Protein AF-A0A965J5Y7-F1 (afdb_monomer_lite)

Sequence (167 aa):
MKKSKFNKFNKLKPFFSSSILLQHQLGKIEGFDQYFNEEAKKRKIPSYGLETMEYQLKTVNTISIEEQAKMLMESLGTEMTEYYKMLDLYLADDLNGLSEAMNNSEMSTDSFTENFLNQRNKNWIPEIEKLITKEKTFIAVGAGHLPGEFGVIELLRNKGYSVESVK

pLDDT: mean 84.79, std 13.28, range [41.56, 98.19]

Radius of gyration: 17.55 Å; chains: 1; bounding box: 39×41×46 Å

Structure (mmCIF, N/CA/C/O backbone):
data_AF-A0A965J5Y7-F1
#
_entry.id   AF-A0A965J5Y7-F1
#
loop_
_atom_site.group_PDB
_atom_site.id
_atom_site.type_symbol
_atom_site.label_atom_id
_atom_site.label_alt_id
_atom_site.label_comp_id
_atom_site.label_asym_id
_atom_site.label_entity_id
_atom_site.label_seq_id
_atom_site.pdbx_PDB_ins_code
_atom_site.Cartn_x
_atom_site.Cartn_y
_atom_site.Cartn_z
_atom_site.occupancy
_atom_site.B_iso_or_equiv
_atom_site.auth_seq_id
_atom_site.auth_comp_id
_atom_site.auth_asym_id
_atom_site.auth_atom_id
_atom_site.pdbx_PDB_model_num
ATOM 1 N N . MET A 1 1 ? -0.079 20.639 -27.912 1.00 47.94 1 MET A N 1
ATOM 2 C CA . MET A 1 1 ? -0.393 20.822 -26.469 1.00 47.94 1 MET A CA 1
ATOM 3 C C . MET A 1 1 ? -0.145 22.273 -26.049 1.00 47.94 1 MET A C 1
ATOM 5 O O . MET A 1 1 ? 0.879 22.824 -26.426 1.00 47.94 1 MET A O 1
ATOM 9 N N . LYS A 1 2 ? -1.047 22.921 -25.289 1.00 41.56 2 LYS A N 1
ATOM 10 C CA . LYS A 1 2 ? -0.816 24.292 -24.771 1.00 41.56 2 LYS A CA 1
ATOM 11 C C . LYS A 1 2 ? 0.378 24.289 -23.792 1.00 41.56 2 LYS A C 1
ATOM 13 O O . LYS A 1 2 ? 0.353 23.503 -22.847 1.00 41.56 2 LYS A O 1
ATOM 18 N N . LYS A 1 3 ? 1.364 25.189 -23.969 1.00 45.47 3 LYS A N 1
ATOM 19 C CA . LYS A 1 3 ? 2.593 25.330 -23.136 1.00 45.47 3 LYS A CA 1
ATOM 20 C C . LYS A 1 3 ? 2.343 25.266 -21.616 1.00 45.47 3 LYS A C 1
ATOM 22 O O . LYS A 1 3 ? 3.140 24.708 -20.874 1.00 45.47 3 LYS A O 1
ATOM 27 N N . SER A 1 4 ? 1.196 25.773 -21.159 1.00 49.97 4 SER A N 1
ATOM 28 C CA . SER A 1 4 ? 0.769 25.754 -19.751 1.00 49.97 4 SER A CA 1
ATOM 29 C C . SER A 1 4 ? 0.574 24.346 -19.160 1.00 49.97 4 SER A C 1
ATOM 31 O O . SER A 1 4 ? 0.900 24.141 -17.993 1.00 49.97 4 SER A O 1
ATOM 33 N N . LYS A 1 5 ? 0.085 23.366 -19.938 1.00 48.06 5 LYS A N 1
ATOM 34 C CA . LYS A 1 5 ? -0.073 21.984 -19.447 1.00 48.06 5 LYS A CA 1
ATOM 35 C C . LYS A 1 5 ? 1.286 21.300 -19.283 1.00 48.06 5 LYS A C 1
ATOM 37 O O . LYS A 1 5 ? 1.495 20.640 -18.277 1.00 48.06 5 LYS A O 1
ATOM 42 N N . PHE A 1 6 ? 2.219 21.535 -20.207 1.00 52.12 6 PHE A N 1
ATOM 43 C CA . PHE A 1 6 ? 3.573 20.969 -20.173 1.00 52.12 6 PHE A CA 1
ATOM 44 C C . PHE A 1 6 ? 4.384 21.450 -18.952 1.00 52.12 6 PHE A C 1
ATOM 46 O O . PHE A 1 6 ? 5.037 20.654 -18.287 1.00 52.12 6 PHE A O 1
ATOM 53 N N . ASN A 1 7 ? 4.241 22.722 -18.556 1.00 53.03 7 ASN A N 1
ATOM 54 C CA . ASN A 1 7 ? 4.920 23.267 -17.370 1.00 53.03 7 ASN A CA 1
ATOM 55 C C . ASN A 1 7 ? 4.512 22.617 -16.034 1.00 53.03 7 ASN A C 1
ATOM 57 O O . ASN A 1 7 ? 5.275 22.708 -15.074 1.00 53.03 7 ASN A O 1
ATOM 61 N N . LYS A 1 8 ? 3.333 21.983 -15.942 1.00 54.16 8 LYS A N 1
ATOM 62 C CA . LYS A 1 8 ? 2.951 21.217 -14.743 1.00 54.16 8 LYS A CA 1
ATOM 63 C C . LYS A 1 8 ? 3.704 19.887 -14.664 1.00 54.16 8 LYS A C 1
ATOM 65 O O . LYS A 1 8 ? 4.120 19.511 -13.576 1.00 54.16 8 LYS A O 1
ATOM 70 N N . PHE A 1 9 ? 3.936 19.237 -15.805 1.00 55.00 9 PHE A N 1
ATOM 71 C CA . PHE A 1 9 ? 4.674 17.973 -15.883 1.00 55.00 9 PHE A CA 1
ATOM 72 C C . PHE A 1 9 ? 6.167 18.144 -15.587 1.00 55.00 9 PHE A C 1
ATOM 74 O O . PHE A 1 9 ? 6.735 17.308 -14.903 1.00 55.00 9 PHE A O 1
ATOM 81 N N . ASN A 1 10 ? 6.776 19.275 -15.958 1.00 57.44 10 ASN A N 1
ATOM 82 C CA . ASN A 1 10 ? 8.198 19.543 -15.680 1.00 57.44 10 ASN A CA 1
ATOM 83 C C . ASN A 1 10 ? 8.564 19.633 -14.183 1.00 57.44 10 ASN A C 1
ATOM 85 O O . ASN A 1 10 ? 9.744 19.682 -13.852 1.00 57.44 10 ASN A O 1
ATOM 89 N N . LYS A 1 11 ? 7.578 19.706 -13.277 1.00 69.12 11 LYS A N 1
ATOM 90 C CA . LYS A 1 11 ? 7.799 19.700 -11.819 1.00 69.12 11 LYS A CA 1
ATOM 91 C C . LYS A 1 11 ? 7.494 18.350 -11.164 1.00 69.12 11 LYS A C 1
ATOM 93 O O . LYS A 1 11 ? 7.781 18.182 -9.982 1.00 69.12 11 LYS A O 1
ATOM 98 N N . LEU A 1 12 ? 6.884 17.422 -11.899 1.00 80.50 12 LEU A N 1
ATOM 99 C CA . LEU A 1 12 ? 6.577 16.079 -11.424 1.00 80.50 12 LEU A CA 1
ATOM 100 C C . LEU A 1 12 ? 7.779 15.175 -11.679 1.00 80.50 12 LEU A C 1
ATOM 102 O O . LEU A 1 12 ? 8.380 15.212 -12.751 1.00 80.50 12 LEU A O 1
ATOM 106 N N . LYS A 1 13 ? 8.127 14.349 -10.691 1.00 85.56 13 LYS A N 1
ATOM 107 C CA . LYS A 1 13 ? 9.147 13.319 -10.894 1.00 85.56 13 LYS A CA 1
ATOM 108 C C . LYS A 1 13 ? 8.664 12.301 -11.940 1.00 85.56 13 LYS A C 1
ATOM 110 O O . LYS A 1 13 ? 7.447 12.097 -12.041 1.00 85.56 13 LYS A O 1
ATOM 115 N N . PRO A 1 14 ? 9.567 11.643 -12.692 1.00 88.69 14 PRO A N 1
ATOM 116 C CA . PRO A 1 14 ? 9.159 10.709 -13.740 1.00 88.69 14 PRO A CA 1
ATOM 117 C C . PRO A 1 14 ? 8.245 9.586 -13.227 1.00 88.69 14 PRO A C 1
ATOM 119 O O . PRO A 1 14 ? 7.258 9.279 -13.889 1.00 88.69 14 PRO A O 1
ATOM 122 N N . PHE A 1 15 ? 8.466 9.097 -11.999 1.00 85.69 15 PHE A N 1
ATOM 123 C CA . PHE A 1 15 ? 7.600 8.108 -11.343 1.00 85.69 15 PHE A CA 1
ATOM 124 C C . PHE A 1 15 ? 6.124 8.531 -11.265 1.00 85.69 15 PHE A C 1
ATOM 126 O O . PHE A 1 15 ? 5.225 7.750 -11.538 1.00 85.69 15 PHE A O 1
ATOM 133 N N . PHE A 1 16 ? 5.833 9.787 -10.918 1.00 86.31 16 PHE A N 1
ATOM 134 C CA . PHE A 1 16 ? 4.442 10.258 -10.878 1.00 86.31 16 PHE A CA 1
ATOM 135 C C . PHE A 1 16 ? 3.884 10.543 -12.275 1.00 86.31 16 PHE A C 1
ATOM 137 O O . PHE A 1 16 ? 2.669 10.572 -12.465 1.00 86.31 16 PHE A O 1
ATOM 144 N N . SER A 1 17 ? 4.760 10.766 -13.256 1.00 88.38 17 SER A N 1
ATOM 145 C CA . SER A 1 17 ? 4.351 10.998 -14.640 1.00 88.38 17 SER A CA 1
ATOM 146 C C . SER A 1 17 ? 3.863 9.711 -15.305 1.00 88.38 17 SER A C 1
ATOM 148 O O . SER A 1 17 ? 2.878 9.776 -16.039 1.00 88.38 17 SER A O 1
ATOM 150 N N . SER A 1 18 ? 4.470 8.554 -15.006 1.00 83.25 18 SER A N 1
ATOM 151 C CA . SER A 1 18 ? 3.989 7.254 -15.502 1.00 83.25 18 SER A CA 1
ATOM 152 C C . SER A 1 18 ? 2.599 6.928 -14.948 1.00 83.25 18 SER A C 1
ATOM 154 O O . SER A 1 18 ? 1.716 6.528 -15.702 1.00 83.25 18 SER A O 1
ATOM 156 N N . SER A 1 19 ? 2.331 7.233 -13.674 1.00 81.50 19 SER A N 1
ATOM 157 C CA . SER A 1 19 ? 0.988 7.082 -13.092 1.00 81.50 19 SER A CA 1
ATOM 158 C C . SER A 1 19 ? -0.072 7.950 -13.784 1.00 81.50 19 SER A C 1
ATOM 160 O O . SER A 1 19 ? -1.207 7.513 -13.969 1.00 81.50 19 SER A O 1
ATOM 162 N N . ILE A 1 20 ? 0.273 9.180 -14.184 1.00 84.25 20 ILE A N 1
ATOM 163 C CA . ILE A 1 20 ? -0.647 10.056 -14.933 1.00 84.25 20 ILE A CA 1
ATOM 164 C C . ILE A 1 20 ? -0.867 9.530 -16.356 1.00 84.25 20 ILE A C 1
ATOM 166 O O . ILE A 1 20 ? -1.986 9.608 -16.866 1.00 84.25 20 ILE A O 1
ATOM 170 N N . LEU A 1 21 ? 0.180 9.006 -16.998 1.00 85.00 21 LEU A N 1
ATOM 171 C CA . LEU A 1 21 ? 0.078 8.388 -18.318 1.00 85.00 21 LEU A CA 1
ATOM 172 C C . LEU A 1 21 ? -0.878 7.191 -18.290 1.00 85.00 21 LEU A C 1
ATOM 174 O O . LEU A 1 21 ? -1.797 7.143 -19.105 1.00 85.00 21 LEU A O 1
ATOM 178 N N . LEU A 1 22 ? -0.726 6.307 -17.302 1.00 82.94 22 LEU A N 1
ATOM 179 C CA . LEU A 1 22 ? -1.605 5.158 -17.102 1.00 82.94 22 LEU A CA 1
ATOM 180 C C . LEU A 1 22 ? -3.067 5.592 -16.927 1.00 82.94 22 LEU A C 1
ATOM 182 O O . LEU A 1 22 ? -3.953 5.095 -17.617 1.00 82.94 22 LEU A O 1
ATOM 186 N N . GLN A 1 23 ? -3.330 6.578 -16.062 1.00 82.81 23 GLN A N 1
ATOM 187 C CA . GLN A 1 23 ? -4.681 7.132 -15.894 1.00 82.81 23 GLN A CA 1
ATO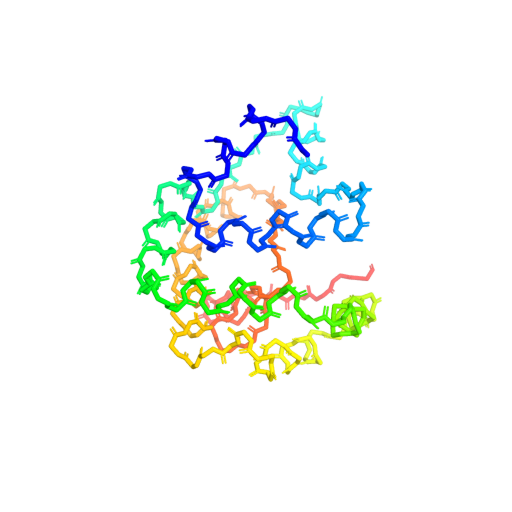M 188 C C . GLN A 1 23 ? -5.235 7.708 -17.202 1.00 82.81 23 GLN A C 1
ATOM 190 O O . GLN A 1 23 ? -6.417 7.563 -17.495 1.00 82.81 23 GLN A O 1
ATOM 195 N N . HIS A 1 24 ? -4.397 8.355 -18.011 1.00 84.69 24 HIS A N 1
ATOM 196 C CA . HIS A 1 24 ? -4.824 8.866 -19.308 1.00 84.69 24 HIS A CA 1
ATOM 197 C C . HIS A 1 24 ? -5.166 7.735 -20.291 1.00 84.69 24 HIS A C 1
ATOM 199 O O . HIS A 1 24 ? -6.159 7.852 -21.007 1.00 84.69 24 HIS A O 1
ATOM 205 N N . GLN A 1 25 ? -4.371 6.661 -20.339 1.00 84.94 25 GLN A N 1
ATOM 206 C CA . GLN A 1 25 ? -4.626 5.493 -21.195 1.00 84.94 25 GLN A CA 1
ATOM 207 C C . GLN A 1 25 ? -5.913 4.763 -20.794 1.00 84.94 25 GLN A C 1
ATOM 209 O O . GLN A 1 25 ? -6.689 4.363 -21.656 1.00 84.94 25 GLN A O 1
ATOM 214 N N . LEU A 1 26 ? -6.163 4.654 -19.490 1.00 83.75 26 LEU A N 1
ATOM 215 C CA . LEU A 1 26 ? -7.352 4.021 -18.925 1.00 83.75 26 LEU A CA 1
ATOM 216 C C . LEU A 1 26 ? -8.629 4.871 -19.035 1.00 83.75 26 LEU A C 1
ATOM 218 O O . LEU A 1 26 ? -9.740 4.358 -18.906 1.00 83.75 26 LEU A O 1
ATOM 222 N N . GLY A 1 27 ? -8.489 6.175 -19.271 1.00 83.00 27 GLY A N 1
ATOM 223 C CA . GLY A 1 27 ? -9.605 7.112 -19.279 1.00 83.00 27 GLY A CA 1
ATOM 224 C C . GLY A 1 27 ? -10.078 7.481 -17.870 1.00 83.00 27 GLY A C 1
ATOM 225 O O . GLY A 1 27 ? -9.341 7.423 -16.888 1.00 83.00 27 GLY A O 1
ATOM 226 N N . LYS A 1 28 ? -11.325 7.948 -17.755 1.00 76.12 28 LYS A N 1
ATOM 227 C CA . LYS A 1 28 ? -11.863 8.411 -16.470 1.00 76.12 28 LYS A CA 1
ATOM 228 C C . LYS A 1 28 ? -12.198 7.212 -15.577 1.00 76.12 28 LYS A C 1
ATOM 230 O O . LYS A 1 28 ? -13.288 6.661 -15.686 1.00 76.12 28 LYS A O 1
ATOM 235 N N . ILE A 1 29 ? -11.285 6.872 -14.674 1.00 75.19 29 ILE A N 1
ATOM 236 C CA . ILE A 1 29 ? -11.499 5.892 -13.605 1.00 75.19 29 ILE A CA 1
ATOM 237 C C . ILE A 1 29 ? -11.660 6.624 -12.272 1.00 75.19 29 ILE A C 1
ATOM 239 O O . ILE A 1 29 ? -10.917 7.559 -11.972 1.00 75.19 29 ILE A O 1
ATOM 243 N N . GLU A 1 30 ? -12.643 6.207 -11.479 1.00 77.19 30 GLU A N 1
ATOM 244 C CA . GLU A 1 30 ? -12.760 6.608 -10.079 1.00 77.19 30 GLU A CA 1
ATOM 245 C C . GLU A 1 30 ? -11.954 5.629 -9.220 1.00 77.19 30 GLU A C 1
ATOM 247 O O . GLU A 1 30 ? -12.181 4.422 -9.263 1.00 77.19 30 GLU A O 1
ATOM 252 N N . GLY A 1 31 ? -10.970 6.136 -8.478 1.00 83.25 31 GLY A N 1
ATOM 253 C CA . GLY A 1 31 ? -10.173 5.306 -7.577 1.00 83.25 31 GLY A CA 1
ATOM 254 C C . GLY A 1 31 ? -10.955 4.960 -6.312 1.00 83.25 31 GLY A C 1
ATOM 255 O O . GLY A 1 31 ? -11.576 5.842 -5.712 1.00 83.25 31 GLY A O 1
ATOM 256 N N . PHE A 1 32 ? -10.878 3.703 -5.866 1.00 88.25 32 PHE A N 1
ATOM 257 C CA . PHE A 1 32 ? -11.550 3.251 -4.644 1.00 88.25 32 PHE A CA 1
ATOM 258 C C . PHE A 1 32 ? -11.155 4.072 -3.409 1.00 88.25 32 PHE A C 1
ATOM 260 O O . PHE A 1 32 ? -12.017 4.393 -2.597 1.00 88.25 32 PHE A O 1
ATOM 267 N N . ASP A 1 33 ? -9.894 4.495 -3.288 1.00 87.75 33 ASP A N 1
ATOM 268 C CA . ASP A 1 33 ? -9.433 5.379 -2.212 1.00 87.75 33 ASP A CA 1
ATOM 269 C C . ASP A 1 33 ? -10.221 6.695 -2.160 1.00 87.75 33 ASP A C 1
ATOM 271 O O . ASP A 1 33 ? -10.636 7.141 -1.087 1.00 87.75 33 ASP A O 1
ATOM 275 N N . GLN A 1 34 ? -10.460 7.314 -3.323 1.00 88.12 34 GLN A N 1
ATOM 276 C CA . GLN A 1 34 ? -11.246 8.542 -3.412 1.00 88.12 34 GLN A CA 1
ATOM 277 C C . GLN A 1 34 ? -12.708 8.265 -3.062 1.00 88.12 34 GLN A C 1
ATOM 279 O O . GLN A 1 34 ? -13.270 8.976 -2.227 1.00 88.12 34 GLN A O 1
ATOM 284 N N . TYR A 1 35 ? -13.287 7.211 -3.638 1.00 92.88 35 TYR A N 1
ATOM 285 C CA . TYR A 1 35 ? -14.660 6.799 -3.363 1.00 92.88 35 TYR A CA 1
ATOM 286 C C . TYR A 1 35 ? -14.899 6.585 -1.859 1.00 92.88 35 TYR A C 1
ATOM 288 O O . TYR A 1 35 ? -15.794 7.195 -1.271 1.00 92.88 35 TYR A O 1
ATOM 296 N N . PHE A 1 36 ? -14.057 5.786 -1.193 1.00 94.38 36 PHE A N 1
ATOM 297 C CA . PHE A 1 36 ? -14.191 5.515 0.239 1.00 94.38 36 PHE A CA 1
ATOM 298 C C . PHE A 1 36 ? -13.964 6.761 1.095 1.00 94.38 36 PHE A C 1
ATOM 300 O O . PHE A 1 36 ? -14.664 6.953 2.090 1.00 94.38 36 PHE A O 1
ATOM 307 N N . ASN A 1 37 ? -13.035 7.641 0.711 1.00 91.88 37 ASN A N 1
ATOM 308 C CA . ASN A 1 37 ? -12.823 8.903 1.417 1.00 91.88 37 ASN A CA 1
ATOM 309 C C . ASN A 1 37 ? -14.052 9.824 1.324 1.00 91.88 37 ASN A C 1
ATOM 311 O O . ASN A 1 37 ? -14.456 10.434 2.318 1.00 91.88 37 ASN A O 1
ATOM 315 N N . GLU A 1 38 ? -14.669 9.915 0.145 1.00 94.50 38 GLU A N 1
ATOM 316 C CA . GLU A 1 38 ? -15.893 10.687 -0.069 1.00 94.50 38 GLU A CA 1
ATOM 317 C C . GLU A 1 38 ? -17.083 10.094 0.694 1.00 94.50 38 GLU A C 1
ATOM 319 O O . GLU A 1 38 ? -17.820 10.835 1.351 1.00 94.50 38 GLU A O 1
ATOM 324 N N . GLU A 1 39 ? -17.247 8.770 0.688 1.00 95.56 39 GLU A N 1
ATOM 325 C CA . GLU A 1 39 ? -18.284 8.087 1.466 1.00 95.56 39 GLU A CA 1
ATOM 326 C C . GLU A 1 39 ? -18.097 8.273 2.977 1.00 95.56 39 GLU A C 1
ATOM 328 O O . GLU A 1 39 ? -19.061 8.592 3.681 1.00 95.56 39 GLU A O 1
ATOM 333 N N . ALA A 1 40 ? -16.865 8.158 3.484 1.00 95.19 40 ALA A N 1
ATOM 334 C CA . ALA A 1 40 ? -16.555 8.408 4.889 1.00 95.19 40 ALA A CA 1
ATOM 335 C C . ALA A 1 40 ? -16.914 9.847 5.293 1.00 95.19 40 ALA A C 1
ATOM 337 O O . ALA A 1 40 ? -17.576 10.055 6.311 1.00 95.19 40 ALA A O 1
ATOM 338 N N . LYS A 1 41 ? -16.581 10.840 4.454 1.00 95.75 41 LYS A N 1
ATOM 339 C CA . LYS A 1 41 ? -16.954 12.250 4.668 1.00 95.75 41 LYS A CA 1
ATOM 340 C C . LYS A 1 41 ? -18.466 12.452 4.717 1.00 95.75 41 LYS A C 1
ATOM 342 O O . LYS A 1 41 ? -18.955 13.082 5.655 1.00 95.75 41 LYS A O 1
ATOM 347 N N . LYS A 1 42 ? -19.215 11.905 3.751 1.00 97.44 42 LYS A N 1
ATOM 348 C CA . LYS A 1 42 ? -20.689 12.002 3.716 1.00 97.44 42 LYS A CA 1
ATOM 349 C C . LYS A 1 42 ? -21.320 11.416 4.981 1.00 97.44 42 LYS A C 1
ATOM 351 O O . LYS A 1 42 ? -22.257 11.992 5.527 1.00 97.44 42 LYS A O 1
ATOM 356 N N . ARG A 1 43 ? -20.779 10.294 5.463 1.00 96.88 43 ARG A N 1
ATOM 357 C CA . ARG A 1 43 ? -21.267 9.569 6.648 1.00 96.88 43 ARG A CA 1
ATOM 358 C C . ARG A 1 43 ? -20.678 10.072 7.967 1.00 96.88 43 ARG A C 1
ATOM 360 O O . ARG A 1 43 ? -21.066 9.574 9.018 1.00 96.88 43 ARG A O 1
ATOM 367 N N . LYS A 1 44 ? -19.773 11.058 7.926 1.00 96.62 44 LYS A N 1
ATOM 368 C CA . LYS A 1 44 ? -19.037 11.589 9.087 1.00 96.62 44 LYS A CA 1
ATOM 369 C C . LYS A 1 44 ? -18.261 10.506 9.853 1.00 96.62 44 LYS A C 1
ATOM 371 O O . LYS A 1 44 ? -18.135 10.577 11.073 1.00 96.62 44 LYS A O 1
ATOM 376 N N . ILE A 1 45 ? -17.746 9.513 9.132 1.00 95.19 45 ILE A N 1
ATOM 377 C CA . ILE A 1 45 ? -16.864 8.479 9.678 1.00 95.19 45 ILE A CA 1
ATOM 378 C C . ILE A 1 45 ? -15.439 9.053 9.715 1.00 95.19 45 ILE A C 1
ATOM 380 O O . ILE A 1 45 ? -14.978 9.568 8.691 1.00 95.19 45 ILE A O 1
ATOM 384 N N . PRO A 1 46 ? -14.728 8.997 10.857 1.00 93.06 46 PRO A N 1
ATOM 385 C CA . PRO A 1 46 ? -13.331 9.408 10.926 1.00 93.06 46 PRO A CA 1
ATOM 386 C C . PRO A 1 46 ? -12.463 8.614 9.943 1.00 93.06 46 PRO A C 1
ATOM 388 O O . PRO A 1 46 ? -12.523 7.388 9.898 1.00 93.06 46 PRO A O 1
ATOM 391 N N . SER A 1 47 ? -11.645 9.317 9.162 1.00 93.31 47 SER A N 1
ATOM 392 C CA . SER A 1 47 ? -10.715 8.716 8.203 1.00 93.31 47 SER A CA 1
ATOM 393 C C . SER A 1 47 ? -9.274 8.992 8.612 1.00 93.31 47 SER A C 1
ATOM 395 O O . SER A 1 47 ? -8.932 10.141 8.908 1.00 93.31 47 SER A O 1
ATOM 397 N N . TYR A 1 48 ? -8.426 7.971 8.544 1.00 91.88 48 TYR A N 1
ATOM 398 C CA . TYR A 1 48 ? -7.003 8.050 8.867 1.00 91.88 48 TYR A CA 1
ATOM 399 C C . TYR A 1 48 ? -6.175 7.521 7.694 1.00 91.88 48 TYR A C 1
ATOM 401 O O . TYR A 1 48 ? -6.611 6.616 6.986 1.00 91.88 48 TYR A O 1
ATOM 409 N N . GLY A 1 49 ? -4.993 8.096 7.477 1.00 92.56 49 GLY A N 1
ATOM 410 C CA . GLY A 1 49 ? -4.009 7.544 6.546 1.00 92.56 49 GLY A CA 1
ATOM 411 C C . GLY A 1 49 ? -3.067 6.593 7.277 1.00 92.56 49 GLY A C 1
ATOM 412 O O . GLY A 1 49 ? -2.657 6.895 8.395 1.00 92.56 49 GLY A O 1
ATOM 413 N N . LEU A 1 50 ? -2.700 5.480 6.638 1.00 94.62 50 LEU A N 1
ATOM 414 C CA . LEU A 1 50 ? -1.677 4.559 7.156 1.00 94.62 50 LEU A CA 1
ATOM 415 C C . LEU A 1 50 ? -0.249 5.118 7.011 1.00 94.62 50 LEU A C 1
ATOM 417 O O . LEU A 1 50 ? 0.684 4.639 7.647 1.00 94.62 50 LEU A O 1
ATOM 421 N N . GLU A 1 51 ? -0.075 6.148 6.182 1.00 93.19 51 GLU A N 1
ATOM 422 C CA . GLU A 1 51 ? 1.178 6.875 5.990 1.00 93.19 51 GLU A CA 1
ATOM 423 C C . GLU A 1 51 ? 0.915 8.333 5.591 1.00 93.19 51 GLU A C 1
ATOM 425 O O . GLU A 1 51 ? -0.216 8.732 5.300 1.00 93.19 51 GLU A O 1
ATOM 430 N N . THR A 1 52 ? 1.975 9.141 5.552 1.00 92.19 52 THR A N 1
ATOM 431 C CA . THR A 1 52 ? 1.912 10.525 5.074 1.00 92.19 52 THR A CA 1
ATOM 432 C C . THR A 1 52 ? 2.350 10.630 3.614 1.00 92.19 52 THR A C 1
ATOM 434 O O . THR A 1 52 ? 3.181 9.859 3.134 1.00 92.19 52 THR A O 1
ATOM 437 N N . MET A 1 53 ? 1.861 11.661 2.918 1.00 87.69 53 MET A N 1
ATOM 438 C CA . MET A 1 53 ? 2.339 12.007 1.573 1.00 87.69 53 MET A CA 1
ATOM 439 C C . MET A 1 53 ? 3.860 12.244 1.554 1.00 87.69 53 MET A C 1
ATOM 441 O O . MET A 1 53 ? 4.546 11.859 0.614 1.00 87.69 53 MET A O 1
ATOM 445 N N . GLU A 1 54 ? 4.406 12.859 2.609 1.00 89.69 54 GLU A N 1
ATOM 446 C CA . GLU A 1 54 ? 5.847 13.094 2.737 1.00 89.69 54 GLU A CA 1
ATOM 447 C C . GLU A 1 54 ? 6.632 11.780 2.810 1.00 89.69 54 GLU A C 1
ATOM 449 O O . GLU A 1 54 ? 7.677 11.658 2.172 1.00 89.69 54 GLU A O 1
ATOM 454 N N . TYR A 1 55 ? 6.125 10.794 3.556 1.00 89.81 55 TYR A N 1
ATOM 455 C CA . TYR A 1 55 ? 6.740 9.475 3.632 1.00 89.81 55 TYR A CA 1
ATOM 456 C C . TYR A 1 55 ? 6.762 8.805 2.256 1.00 89.81 55 TYR A C 1
ATOM 458 O O . TYR A 1 55 ? 7.829 8.415 1.793 1.00 89.81 55 TYR A O 1
ATOM 466 N N . GLN A 1 56 ? 5.628 8.785 1.551 1.00 85.19 56 GLN A N 1
ATOM 467 C CA . GLN A 1 56 ? 5.555 8.215 0.205 1.00 85.19 56 GLN A CA 1
ATOM 468 C C . GLN A 1 56 ? 6.519 8.908 -0.775 1.00 85.19 56 GLN A C 1
ATOM 470 O O . GLN A 1 56 ? 7.214 8.235 -1.537 1.00 85.19 56 GLN A O 1
ATOM 475 N N . LEU A 1 57 ? 6.629 10.242 -0.725 1.00 87.00 57 LEU A N 1
ATOM 476 C CA . LEU A 1 57 ? 7.598 10.991 -1.534 1.00 87.00 57 LEU A CA 1
ATOM 477 C C . LEU A 1 57 ? 9.046 10.618 -1.196 1.00 87.00 57 LEU A C 1
ATOM 479 O O . LEU A 1 57 ? 9.866 10.505 -2.105 1.00 87.00 57 LEU A O 1
ATOM 483 N N . LYS A 1 58 ? 9.375 10.418 0.086 1.00 87.38 58 LYS A N 1
ATOM 484 C CA . LYS A 1 58 ? 10.706 9.948 0.502 1.00 87.38 58 LYS A CA 1
ATOM 485 C C . LYS A 1 58 ? 10.996 8.552 -0.034 1.00 87.38 58 LYS A C 1
ATOM 487 O O . LYS A 1 58 ? 12.101 8.339 -0.518 1.00 87.38 58 LYS A O 1
ATOM 492 N N . THR A 1 59 ? 10.018 7.649 -0.024 1.00 84.12 59 THR A N 1
ATOM 493 C CA . THR A 1 59 ? 10.181 6.304 -0.589 1.00 84.12 59 THR A CA 1
ATOM 494 C C . THR A 1 59 ? 10.394 6.361 -2.102 1.00 84.12 59 THR A C 1
ATOM 496 O O . THR A 1 59 ? 11.303 5.731 -2.613 1.00 84.12 59 THR A O 1
ATOM 499 N N . VAL A 1 60 ? 9.659 7.199 -2.841 1.00 83.88 60 VAL A N 1
ATOM 500 C CA . VAL A 1 60 ? 9.926 7.405 -4.282 1.00 83.88 60 VAL A CA 1
ATOM 501 C C . VAL A 1 60 ? 11.317 8.014 -4.527 1.00 83.88 60 VAL A C 1
ATOM 503 O O . VAL A 1 60 ? 11.935 7.767 -5.560 1.00 83.88 60 VAL A O 1
ATOM 506 N N . ASN A 1 61 ? 11.847 8.801 -3.586 1.00 85.94 61 ASN A N 1
ATOM 507 C CA . ASN A 1 61 ? 13.191 9.378 -3.684 1.00 85.94 61 ASN A CA 1
ATOM 508 C C . ASN A 1 61 ? 14.324 8.370 -3.458 1.00 85.94 61 ASN A C 1
ATOM 510 O O . ASN A 1 61 ? 15.470 8.733 -3.710 1.00 85.94 61 ASN A O 1
ATOM 514 N N . THR A 1 62 ? 14.043 7.146 -2.998 1.00 83.31 62 THR A N 1
ATOM 515 C CA . THR A 1 62 ? 15.069 6.093 -2.925 1.00 83.31 62 THR A CA 1
ATOM 516 C C . THR A 1 62 ? 15.377 5.500 -4.298 1.00 83.31 62 THR A C 1
ATOM 518 O O . THR A 1 62 ? 16.384 4.819 -4.446 1.00 83.31 62 THR A O 1
ATOM 521 N N . ILE A 1 63 ? 14.527 5.767 -5.293 1.00 81.00 63 ILE A N 1
ATOM 522 C CA . ILE A 1 63 ? 14.709 5.370 -6.689 1.00 81.00 63 ILE A CA 1
ATOM 523 C C . ILE A 1 63 ? 15.450 6.500 -7.397 1.00 81.00 63 ILE A C 1
ATOM 525 O O . ILE A 1 63 ? 15.022 7.662 -7.326 1.00 81.00 63 ILE A O 1
ATOM 529 N N . SER A 1 64 ? 16.538 6.178 -8.092 1.00 86.94 64 SER A N 1
ATOM 530 C CA . SER A 1 64 ? 17.307 7.183 -8.832 1.00 86.94 64 SER A CA 1
ATOM 531 C C . SER A 1 64 ? 16.446 7.862 -9.903 1.00 86.94 64 SER A C 1
ATOM 533 O O . SER A 1 64 ? 15.472 7.296 -10.402 1.00 86.94 64 SER A O 1
ATOM 535 N N . ILE A 1 65 ? 16.769 9.106 -10.264 1.00 88.56 65 ILE A N 1
ATOM 536 C CA . ILE A 1 65 ? 16.006 9.813 -11.306 1.00 88.56 65 ILE A CA 1
ATOM 537 C C . ILE A 1 65 ? 16.144 9.092 -12.652 1.00 88.56 65 ILE A C 1
ATOM 539 O O . ILE A 1 65 ? 15.195 9.075 -13.433 1.00 88.56 65 ILE A O 1
ATOM 543 N N . GLU A 1 66 ? 17.293 8.466 -12.891 1.00 88.62 66 GLU A N 1
ATOM 544 C CA . GLU A 1 66 ? 17.603 7.653 -14.059 1.00 88.62 66 GLU A CA 1
ATOM 545 C C . GLU A 1 66 ? 16.691 6.423 -14.144 1.00 88.62 66 GLU A C 1
ATOM 547 O O . GLU A 1 66 ? 16.073 6.195 -15.184 1.00 88.62 66 GLU A O 1
ATOM 552 N N . GLU A 1 67 ? 16.533 5.673 -13.050 1.00 83.94 67 GLU A N 1
ATOM 553 C CA . GLU A 1 67 ? 15.592 4.546 -12.982 1.00 83.94 67 GLU A CA 1
ATOM 554 C C . GLU A 1 67 ? 14.146 5.018 -13.145 1.00 83.94 67 GLU A C 1
ATOM 556 O O . GLU A 1 67 ? 13.404 4.447 -13.939 1.00 83.94 67 GLU A O 1
ATOM 561 N N . GLN A 1 68 ? 13.748 6.109 -12.479 1.00 86.75 68 GLN A N 1
ATOM 562 C CA . GLN A 1 68 ? 12.402 6.667 -12.648 1.00 86.75 68 GLN A CA 1
ATOM 563 C C . GLN A 1 68 ? 12.134 7.060 -14.111 1.00 86.75 68 GLN A C 1
ATOM 565 O O . GLN A 1 68 ? 11.026 6.867 -14.615 1.00 86.75 68 GLN A O 1
ATOM 570 N N . ALA A 1 69 ? 13.126 7.634 -14.799 1.00 88.69 69 ALA A N 1
ATOM 571 C CA . ALA A 1 69 ? 13.019 7.985 -16.211 1.00 88.69 69 ALA A CA 1
ATOM 572 C C . ALA A 1 69 ? 12.929 6.737 -17.098 1.00 88.69 69 ALA A C 1
ATOM 574 O O . ALA A 1 69 ? 12.122 6.726 -18.025 1.00 88.69 69 ALA A O 1
ATOM 575 N N . LYS A 1 70 ? 13.694 5.682 -16.793 1.00 85.44 70 LYS A N 1
ATOM 576 C CA . LYS A 1 70 ? 13.603 4.387 -17.478 1.00 85.44 70 LYS A CA 1
ATOM 577 C C . LYS A 1 70 ? 12.196 3.791 -17.353 1.00 85.44 70 LYS A C 1
ATOM 579 O O . LYS A 1 70 ? 11.587 3.518 -18.381 1.00 85.44 70 LYS A O 1
ATOM 584 N N . MET A 1 71 ? 11.639 3.740 -16.140 1.00 81.25 71 MET A N 1
ATOM 585 C CA . MET A 1 71 ? 10.265 3.269 -15.897 1.00 81.25 71 MET A CA 1
ATOM 586 C C . MET A 1 71 ? 9.229 4.068 -16.704 1.00 81.25 71 MET A C 1
ATOM 588 O O . MET A 1 71 ? 8.290 3.508 -17.266 1.00 81.25 71 MET A O 1
ATOM 592 N N . LEU A 1 72 ? 9.390 5.396 -16.783 1.00 85.94 72 LEU A N 1
ATOM 593 C CA . LEU A 1 72 ? 8.518 6.241 -17.602 1.00 85.94 72 LEU A CA 1
ATOM 594 C C . LEU A 1 72 ? 8.650 5.910 -19.095 1.00 85.94 72 LEU A C 1
ATOM 596 O O . LEU A 1 72 ? 7.637 5.807 -19.785 1.00 85.94 72 LEU A O 1
ATOM 600 N N . MET A 1 73 ? 9.873 5.750 -19.598 1.00 85.88 73 MET A N 1
ATOM 601 C CA . MET A 1 73 ? 10.116 5.424 -21.005 1.00 85.88 73 MET A CA 1
ATOM 602 C C . MET A 1 73 ? 9.552 4.056 -21.385 1.00 85.88 73 MET A C 1
ATOM 604 O O . MET A 1 73 ? 8.959 3.935 -22.454 1.00 85.88 73 MET A O 1
ATOM 608 N N . GLU A 1 74 ? 9.679 3.066 -20.505 1.00 79.69 74 GLU A N 1
ATOM 609 C CA . GLU A 1 74 ? 9.078 1.741 -20.678 1.00 79.69 74 GLU A CA 1
ATOM 610 C C . GLU A 1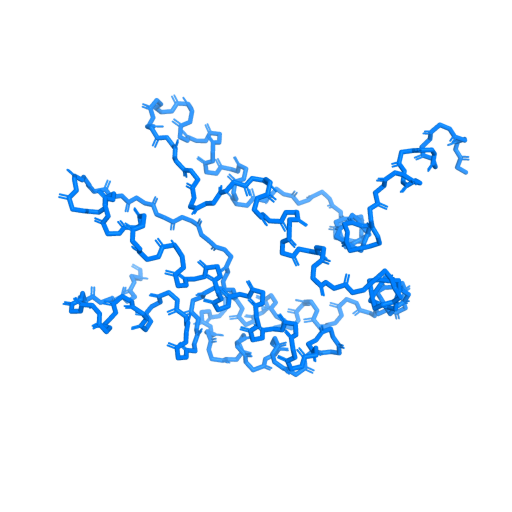 74 ? 7.552 1.857 -20.761 1.00 79.69 74 GLU A C 1
ATOM 612 O O . GLU A 1 74 ? 6.963 1.411 -21.743 1.00 79.69 74 GLU A O 1
ATOM 617 N N . SER A 1 75 ? 6.925 2.608 -19.844 1.00 78.19 75 SER A N 1
ATOM 618 C CA . SER A 1 75 ? 5.464 2.797 -19.825 1.00 78.19 75 SER A CA 1
ATOM 619 C C . SER A 1 75 ? 4.875 3.484 -21.069 1.00 78.19 75 SER A C 1
ATOM 621 O O . SER A 1 75 ? 3.683 3.353 -21.337 1.00 78.19 75 SER A O 1
ATOM 623 N N . LEU A 1 76 ? 5.682 4.220 -21.847 1.00 80.06 76 LEU A N 1
ATOM 624 C CA . LEU A 1 76 ? 5.230 4.881 -23.080 1.00 80.06 76 LEU A CA 1
ATOM 625 C C . LEU A 1 76 ? 5.040 3.906 -24.252 1.00 80.06 76 LEU A C 1
ATOM 627 O O . LEU A 1 76 ? 4.336 4.251 -25.201 1.00 80.06 76 LEU A O 1
ATOM 631 N N . GLY A 1 77 ? 5.678 2.732 -24.204 1.00 70.31 77 GLY A N 1
ATOM 632 C CA . GLY A 1 77 ? 5.614 1.710 -25.252 1.00 70.31 77 GLY A CA 1
ATOM 633 C C . GLY A 1 77 ? 4.847 0.447 -24.857 1.00 70.31 77 GLY A C 1
ATOM 634 O O . GLY A 1 77 ? 4.658 -0.423 -25.703 1.00 70.31 77 GLY A O 1
ATOM 635 N N . THR A 1 78 ? 4.426 0.326 -23.596 1.00 69.50 78 THR A N 1
ATOM 636 C CA . THR A 1 78 ? 3.756 -0.875 -23.093 1.00 69.50 78 THR A CA 1
ATOM 637 C C . THR A 1 78 ? 2.292 -0.920 -23.531 1.00 69.50 78 THR A C 1
ATOM 639 O O . THR A 1 78 ? 1.514 0.001 -23.276 1.00 69.50 78 THR A O 1
ATOM 642 N N . GLU A 1 79 ? 1.904 -2.030 -24.158 1.00 75.88 79 GLU A N 1
ATOM 643 C CA . GLU A 1 79 ? 0.503 -2.374 -24.396 1.00 75.88 79 GLU A CA 1
ATOM 644 C C . GLU A 1 79 ? -0.222 -2.621 -23.065 1.00 75.88 79 GLU A C 1
ATOM 646 O O . GLU A 1 79 ? 0.329 -3.206 -22.133 1.00 75.88 79 GLU A O 1
ATOM 651 N N . MET A 1 80 ? -1.500 -2.252 -22.983 1.00 84.19 80 MET A N 1
ATOM 652 C CA . MET A 1 80 ? -2.306 -2.401 -21.759 1.00 84.19 80 MET A CA 1
ATOM 653 C C . MET A 1 80 ? -2.608 -3.865 -21.379 1.00 84.19 80 MET A C 1
ATOM 655 O O . MET A 1 80 ? -3.315 -4.119 -20.406 1.00 84.19 80 MET A O 1
ATOM 659 N N . THR A 1 81 ? -2.082 -4.837 -22.124 1.00 85.31 81 THR A N 1
ATOM 660 C CA . THR A 1 81 ? -2.290 -6.275 -21.920 1.00 85.31 81 THR A CA 1
ATOM 661 C C . THR A 1 81 ? -1.915 -6.732 -20.512 1.00 85.31 81 THR A C 1
ATOM 663 O O . THR A 1 81 ? -2.703 -7.438 -19.887 1.00 85.31 81 THR A O 1
ATOM 666 N N . GLU A 1 82 ? -0.762 -6.311 -19.979 1.00 82.19 82 GLU A N 1
ATOM 667 C CA . GLU A 1 82 ? -0.351 -6.731 -18.629 1.00 82.19 82 G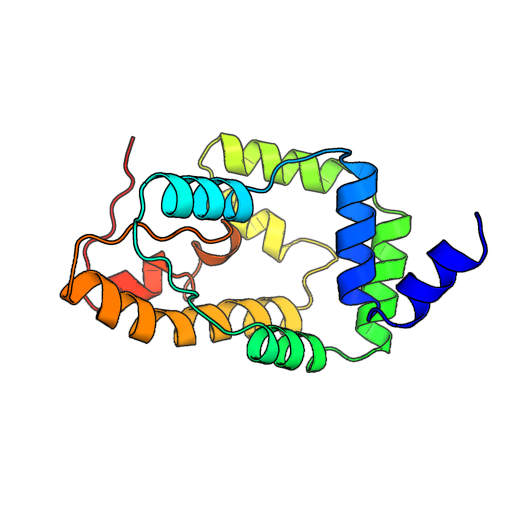LU A CA 1
ATOM 668 C C . GLU A 1 82 ? -1.262 -6.121 -17.556 1.00 82.19 82 GLU A C 1
ATOM 670 O O . GLU A 1 82 ? -1.652 -6.799 -16.608 1.00 82.19 82 GLU A O 1
ATOM 675 N N . TYR A 1 83 ? -1.701 -4.872 -17.754 1.00 85.38 83 TYR A N 1
ATOM 676 C CA . TYR A 1 83 ? -2.696 -4.249 -16.884 1.00 85.38 83 TYR A CA 1
ATOM 677 C C . TYR A 1 83 ? -4.011 -5.042 -16.872 1.00 85.38 83 TYR A C 1
ATOM 679 O O . TYR A 1 83 ? -4.533 -5.335 -15.798 1.00 85.38 83 TYR A O 1
ATOM 687 N N . TYR A 1 84 ? -4.549 -5.406 -18.042 1.00 89.38 84 TYR A N 1
ATOM 688 C CA . TYR A 1 84 ? -5.811 -6.150 -18.116 1.00 89.38 84 TYR A CA 1
ATOM 689 C C . TYR A 1 84 ? -5.690 -7.559 -17.540 1.00 89.38 84 TYR A C 1
ATOM 691 O O . TYR A 1 84 ? -6.591 -8.001 -16.840 1.00 89.38 84 TYR A O 1
ATOM 699 N N . LYS A 1 85 ? -4.548 -8.222 -17.730 1.00 90.94 85 LYS A N 1
ATOM 700 C CA . LYS A 1 85 ? -4.257 -9.502 -17.081 1.00 90.94 85 LYS A CA 1
ATOM 701 C C . LYS A 1 85 ? -4.265 -9.382 -15.554 1.00 90.94 85 LYS A C 1
ATOM 703 O O . LYS A 1 85 ? -4.877 -10.205 -14.880 1.00 90.94 85 LYS A O 1
ATOM 708 N N . MET A 1 86 ? -3.634 -8.347 -14.996 1.00 90.06 86 MET A N 1
ATOM 709 C CA . MET A 1 86 ? -3.696 -8.080 -13.553 1.00 90.06 86 MET A CA 1
ATOM 710 C C . MET A 1 86 ? -5.117 -7.738 -13.083 1.00 90.06 86 MET A C 1
ATOM 712 O O . MET A 1 86 ? -5.506 -8.134 -11.986 1.00 90.06 86 MET A O 1
ATOM 716 N N . LEU A 1 87 ? -5.898 -7.023 -13.898 1.00 91.25 87 LEU A N 1
ATOM 717 C CA . LEU A 1 87 ? -7.297 -6.718 -13.600 1.00 91.25 87 LEU A CA 1
ATOM 718 C C . LEU A 1 87 ? -8.155 -7.988 -13.558 1.00 91.25 87 LEU A C 1
ATOM 720 O O . LEU A 1 87 ? -8.947 -8.138 -12.632 1.00 91.25 87 LEU A O 1
ATOM 724 N N . ASP A 1 88 ? -7.976 -8.908 -14.505 1.00 95.00 88 ASP A N 1
ATOM 725 C CA . ASP A 1 88 ? -8.694 -10.186 -14.531 1.00 95.00 88 ASP A CA 1
ATOM 726 C C . ASP A 1 88 ? -8.385 -11.021 -13.280 1.00 95.00 88 ASP A C 1
ATOM 728 O O . ASP A 1 88 ? -9.298 -11.555 -12.652 1.00 95.00 88 ASP A O 1
ATOM 732 N N . LEU A 1 89 ? -7.114 -11.066 -12.861 1.00 95.06 89 LEU A N 1
ATOM 733 C CA . LEU A 1 89 ? -6.689 -11.726 -11.620 1.00 95.06 89 LEU A CA 1
ATOM 734 C C . LEU A 1 89 ? -7.306 -11.069 -10.378 1.00 95.06 89 LEU A C 1
ATOM 736 O O . LEU A 1 89 ? -7.799 -11.762 -9.491 1.00 95.06 89 LEU A O 1
ATOM 740 N N . TYR A 1 90 ? -7.324 -9.733 -10.333 1.00 93.19 90 TYR A N 1
ATOM 741 C CA . TYR A 1 90 ? -7.958 -8.977 -9.252 1.00 93.19 90 TYR A CA 1
ATOM 742 C C . TYR A 1 90 ? -9.464 -9.264 -9.157 1.00 93.19 90 TYR A C 1
ATOM 744 O O . TYR A 1 90 ? -9.973 -9.482 -8.063 1.00 93.19 90 TYR A O 1
ATOM 752 N N . LEU A 1 91 ? -10.174 -9.298 -10.290 1.00 93.19 91 LEU A N 1
ATOM 753 C CA . LEU A 1 91 ? -11.614 -9.581 -10.342 1.00 93.19 91 LEU A CA 1
ATOM 754 C C . LEU A 1 91 ? -11.956 -11.052 -10.058 1.00 93.19 91 LEU A C 1
ATOM 756 O O . LEU A 1 91 ? -13.097 -11.349 -9.709 1.00 93.19 91 LEU A O 1
ATOM 760 N N . ALA A 1 92 ? -10.993 -11.959 -10.213 1.00 94.75 92 ALA A N 1
ATOM 761 C CA . ALA A 1 92 ? -11.126 -13.379 -9.897 1.00 94.75 92 ALA A CA 1
ATOM 762 C C . ALA A 1 92 ? -10.758 -13.726 -8.440 1.00 94.75 92 ALA A C 1
ATOM 764 O O . ALA A 1 92 ? -10.719 -14.908 -8.098 1.00 94.75 92 ALA A O 1
ATOM 765 N N . ASP A 1 93 ? -10.463 -12.726 -7.599 1.00 92.25 93 ASP A N 1
ATOM 766 C CA . ASP A 1 93 ? -9.936 -12.892 -6.238 1.00 92.25 93 ASP A CA 1
ATOM 767 C C . ASP A 1 93 ? -8.620 -13.705 -6.173 1.00 92.25 93 ASP A C 1
ATOM 769 O O . ASP A 1 93 ? -8.272 -14.279 -5.135 1.00 92.25 93 ASP A O 1
ATOM 773 N N . ASP A 1 94 ? -7.847 -13.749 -7.267 1.00 93.38 94 ASP A N 1
ATOM 774 C CA . ASP A 1 94 ? -6.595 -14.507 -7.344 1.00 93.38 94 ASP A CA 1
ATOM 775 C C . ASP A 1 94 ? -5.405 -13.674 -6.847 1.00 93.38 94 ASP A C 1
ATOM 777 O O . ASP A 1 94 ? -4.607 -13.124 -7.612 1.00 93.38 94 ASP A O 1
ATOM 781 N N . LEU A 1 95 ? -5.277 -13.584 -5.520 1.00 90.56 95 LEU A N 1
ATOM 782 C CA . LEU A 1 95 ? -4.165 -12.878 -4.874 1.00 90.56 95 LEU A CA 1
ATOM 783 C C . LEU A 1 95 ? -2.792 -13.488 -5.191 1.00 90.56 95 LEU A C 1
ATOM 785 O O . LEU A 1 95 ? -1.800 -12.757 -5.211 1.00 90.56 95 LEU A O 1
ATOM 789 N N . ASN A 1 96 ? -2.719 -14.799 -5.434 1.00 89.62 96 ASN A N 1
ATOM 790 C CA . ASN A 1 96 ? -1.455 -15.466 -5.749 1.00 89.62 96 ASN A CA 1
ATOM 791 C C . ASN A 1 96 ? -1.015 -15.122 -7.171 1.00 89.62 96 ASN A C 1
ATOM 793 O O . ASN A 1 96 ? 0.115 -14.676 -7.364 1.00 89.62 96 ASN A O 1
ATOM 797 N N . GLY A 1 97 ? -1.924 -15.253 -8.139 1.00 91.88 97 GLY A N 1
ATOM 798 C CA . GLY A 1 97 ? -1.673 -14.852 -9.516 1.00 91.88 97 GLY A CA 1
ATOM 799 C C . GLY A 1 97 ? -1.355 -13.363 -9.622 1.00 91.88 97 GLY A C 1
ATOM 800 O O . GLY A 1 97 ? -0.436 -12.983 -10.346 1.00 91.88 97 GLY A O 1
ATOM 801 N N . LEU A 1 98 ? -2.035 -12.508 -8.846 1.00 88.81 98 LEU A N 1
ATOM 802 C CA . LEU A 1 98 ? -1.715 -11.081 -8.793 1.00 88.81 98 LEU A CA 1
ATOM 803 C C . LEU A 1 98 ? -0.301 -10.832 -8.249 1.00 88.81 98 LEU A C 1
ATOM 805 O O . LEU A 1 98 ? 0.435 -10.026 -8.816 1.00 88.81 98 LEU A O 1
ATOM 809 N N . SER A 1 99 ? 0.098 -11.537 -7.185 1.00 85.94 99 SER A N 1
ATOM 810 C CA . SER A 1 99 ? 1.455 -11.446 -6.636 1.00 85.94 99 SER A CA 1
ATOM 811 C C . SER A 1 99 ? 2.512 -11.876 -7.652 1.00 85.94 99 SER A C 1
ATOM 813 O O . SER A 1 99 ? 3.540 -11.216 -7.779 1.00 85.94 99 SER A O 1
ATOM 815 N N . GLU A 1 100 ? 2.273 -12.968 -8.376 1.00 87.12 100 GLU A N 1
ATOM 816 C CA . GLU A 1 100 ? 3.186 -13.461 -9.408 1.00 87.12 100 GLU A CA 1
ATOM 817 C C . GLU A 1 100 ? 3.291 -12.476 -10.579 1.00 87.12 100 GLU A C 1
ATOM 819 O O .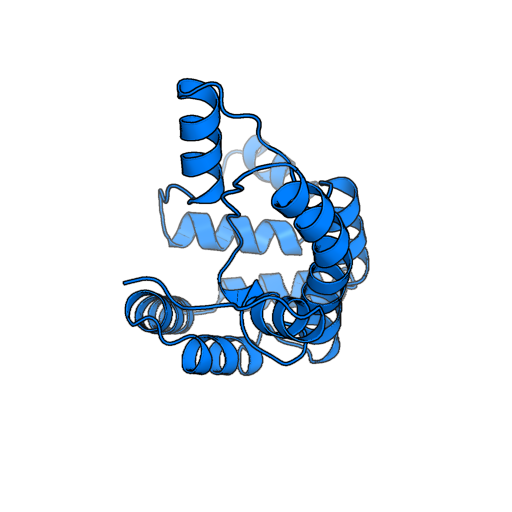 GLU A 1 100 ? 4.396 -12.127 -10.991 1.00 87.12 100 GLU A O 1
ATOM 824 N N . ALA A 1 101 ? 2.162 -11.961 -11.073 1.00 85.19 101 ALA A N 1
ATOM 825 C CA . ALA A 1 101 ? 2.143 -10.969 -12.146 1.00 85.19 101 ALA A CA 1
ATOM 826 C C . ALA A 1 101 ? 2.895 -9.685 -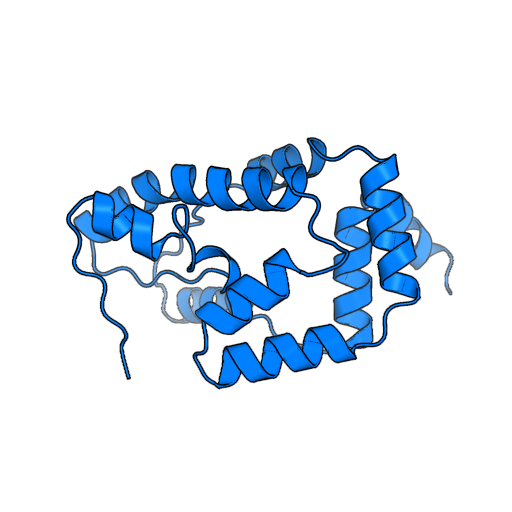11.757 1.00 85.19 101 ALA A C 1
ATOM 828 O O . ALA A 1 101 ? 3.648 -9.143 -12.561 1.00 85.19 101 ALA A O 1
ATOM 829 N N . MET A 1 102 ? 2.752 -9.228 -10.508 1.00 79.31 102 MET A N 1
ATOM 830 C CA . MET A 1 102 ? 3.492 -8.071 -9.998 1.00 79.31 102 MET A CA 1
ATOM 831 C C . MET A 1 102 ? 5.004 -8.311 -9.937 1.00 79.31 102 MET A C 1
ATOM 833 O O . MET A 1 102 ? 5.771 -7.437 -10.341 1.00 79.31 102 MET A O 1
ATOM 837 N N . ASN A 1 103 ? 5.426 -9.479 -9.450 1.00 77.44 103 ASN A N 1
ATOM 838 C CA . ASN A 1 103 ? 6.841 -9.838 -9.305 1.00 77.44 103 ASN A CA 1
ATOM 839 C C . ASN A 1 103 ? 7.532 -10.146 -10.641 1.00 77.44 103 ASN A C 1
ATOM 841 O O . ASN A 1 103 ? 8.752 -10.078 -10.725 1.00 77.44 103 ASN A O 1
ATOM 845 N N . ASN A 1 104 ? 6.758 -10.491 -11.670 1.00 74.25 104 ASN A N 1
ATOM 846 C CA . ASN A 1 104 ? 7.258 -10.763 -13.017 1.00 74.25 104 ASN A CA 1
ATOM 847 C C . ASN A 1 104 ? 7.130 -9.553 -13.956 1.00 74.25 104 ASN A C 1
ATOM 849 O O . ASN A 1 104 ? 7.455 -9.659 -15.140 1.00 74.25 104 ASN A O 1
ATOM 853 N N . SER A 1 105 ? 6.619 -8.420 -13.468 1.00 69.31 105 SER A N 1
ATOM 854 C CA . SER A 1 105 ? 6.449 -7.224 -14.291 1.00 69.31 105 SER A CA 1
ATOM 855 C C . SER A 1 105 ? 7.807 -6.599 -14.627 1.00 69.31 105 SER A C 1
ATOM 857 O O . SER A 1 105 ? 8.708 -6.553 -13.800 1.00 69.31 105 SER A O 1
ATOM 859 N N . GLU A 1 106 ? 7.974 -6.037 -15.824 1.00 59.47 106 GLU A N 1
ATOM 860 C CA . GLU A 1 106 ? 9.234 -5.357 -16.187 1.00 59.47 106 GLU A CA 1
ATOM 861 C C . GLU A 1 106 ? 9.541 -4.147 -15.279 1.00 59.47 106 GLU A C 1
ATOM 863 O O . GLU A 1 106 ? 10.684 -3.703 -15.181 1.00 59.47 106 GLU A O 1
ATOM 868 N N . MET A 1 107 ? 8.523 -3.646 -14.566 1.00 56.22 107 MET A N 1
ATOM 869 C CA . MET A 1 107 ? 8.646 -2.582 -13.571 1.00 56.22 107 MET A CA 1
ATOM 870 C C . MET A 1 107 ? 9.157 -3.065 -12.205 1.00 56.22 107 MET A C 1
ATOM 872 O O . MET A 1 107 ? 9.527 -2.223 -11.382 1.00 56.22 107 MET A O 1
ATOM 876 N N . SER A 1 108 ? 9.179 -4.373 -11.926 1.00 55.84 108 SER A N 1
ATOM 877 C CA . SER A 1 108 ? 9.763 -4.904 -10.695 1.00 55.84 108 SER A CA 1
ATOM 878 C C . SER A 1 108 ? 11.262 -5.098 -10.870 1.00 55.84 108 SER A C 1
ATOM 880 O O . SER A 1 108 ? 11.722 -6.094 -11.420 1.00 55.84 108 SER A O 1
ATOM 882 N N . THR A 1 109 ? 12.051 -4.155 -10.361 1.00 58.06 109 THR A N 1
ATOM 883 C CA . THR A 1 109 ? 13.402 -4.503 -9.917 1.00 58.06 109 THR A CA 1
ATOM 884 C C . THR A 1 109 ? 13.294 -5.131 -8.527 1.00 58.06 109 THR A C 1
ATOM 886 O O . THR A 1 109 ? 12.484 -4.676 -7.713 1.00 58.06 109 THR A O 1
ATOM 889 N N . ASP A 1 110 ? 14.116 -6.143 -8.230 1.00 54.03 110 ASP A N 1
ATOM 890 C CA . ASP A 1 110 ? 14.147 -6.797 -6.908 1.00 54.03 110 ASP A CA 1
ATOM 891 C C . ASP A 1 110 ? 14.257 -5.758 -5.775 1.00 54.03 110 ASP A C 1
ATOM 893 O O . ASP A 1 110 ? 13.557 -5.826 -4.769 1.00 54.03 110 ASP A O 1
ATOM 897 N N . SER A 1 111 ? 15.046 -4.696 -5.990 1.00 53.00 111 SER A N 1
ATOM 898 C CA . SER A 1 111 ? 15.219 -3.601 -5.031 1.00 53.00 111 SER A CA 1
ATOM 899 C C . SER A 1 111 ? 13.993 -2.693 -4.865 1.00 53.00 111 SER A C 1
ATOM 901 O O . SER A 1 111 ? 13.822 -2.114 -3.787 1.00 53.00 111 SER A O 1
ATOM 903 N N . PHE A 1 112 ? 13.156 -2.543 -5.897 1.00 58.31 112 PHE A N 1
ATOM 904 C CA . PHE A 1 112 ? 11.988 -1.660 -5.907 1.00 58.31 112 PHE A CA 1
ATOM 905 C C . PHE A 1 112 ? 10.786 -2.322 -5.234 1.00 58.31 112 PHE A C 1
ATOM 907 O O . PHE A 1 112 ? 10.216 -1.736 -4.311 1.00 58.31 112 PHE A O 1
ATOM 914 N N . THR A 1 113 ? 10.432 -3.549 -5.623 1.00 56.06 113 THR A N 1
ATOM 915 C CA . THR A 1 113 ? 9.267 -4.245 -5.054 1.00 56.06 113 THR A CA 1
ATOM 916 C C . THR A 1 113 ? 9.519 -4.647 -3.600 1.00 56.06 113 THR A C 1
ATOM 918 O O . THR A 1 113 ? 8.652 -4.417 -2.749 1.00 56.06 113 THR A O 1
ATOM 921 N N . GLU A 1 114 ? 10.724 -5.139 -3.269 1.00 58.34 114 GLU A N 1
ATOM 922 C CA . GLU A 1 114 ? 11.034 -5.554 -1.897 1.00 58.34 114 GLU A CA 1
ATOM 923 C C . GLU A 1 114 ? 11.132 -4.385 -0.915 1.00 58.34 114 GLU A C 1
ATOM 925 O O . GLU A 1 114 ? 10.715 -4.533 0.230 1.00 58.34 114 GLU A O 1
ATOM 930 N N . ASN A 1 115 ? 11.645 -3.214 -1.306 1.00 61.94 115 ASN A N 1
ATOM 931 C CA . ASN A 1 115 ? 11.773 -2.099 -0.358 1.00 61.94 115 ASN A CA 1
ATOM 932 C C . ASN A 1 115 ? 10.548 -1.187 -0.333 1.00 61.94 115 ASN A C 1
ATOM 934 O O . ASN A 1 115 ? 10.178 -0.698 0.737 1.00 61.94 115 ASN A O 1
ATOM 938 N N . PHE A 1 116 ? 9.904 -0.945 -1.480 1.00 76.06 116 PHE A N 1
ATOM 939 C CA . PHE A 1 116 ? 8.827 0.038 -1.547 1.00 76.06 116 PHE A CA 1
ATOM 940 C C . PHE A 1 116 ? 7.576 -0.450 -0.815 1.00 76.06 116 PHE A C 1
ATOM 942 O O . PHE A 1 116 ? 7.049 0.271 0.030 1.00 76.06 116 PHE A O 1
ATOM 949 N N . LEU A 1 117 ? 7.102 -1.669 -1.095 1.00 84.44 117 LEU A N 1
ATOM 950 C CA . LEU A 1 117 ? 5.876 -2.194 -0.483 1.00 84.44 117 LEU A CA 1
ATOM 951 C C . LEU A 1 117 ? 6.129 -2.782 0.904 1.00 84.44 117 LEU A C 1
ATOM 953 O O . LEU A 1 117 ? 5.417 -2.429 1.843 1.00 84.44 117 LEU A O 1
ATOM 957 N N . ASN A 1 118 ? 7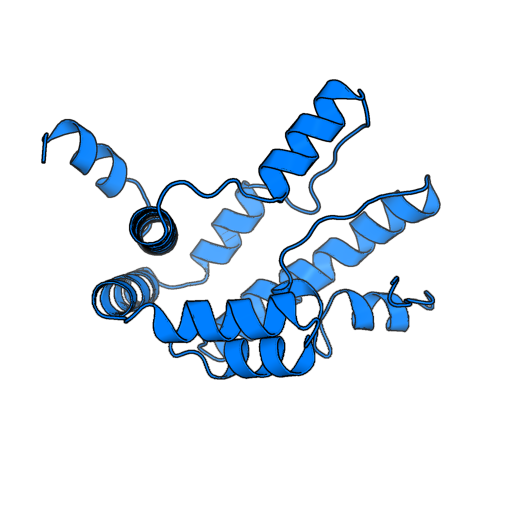.161 -3.611 1.073 1.00 89.38 118 ASN A N 1
ATOM 958 C CA . ASN A 1 118 ? 7.345 -4.338 2.332 1.00 89.38 118 ASN A CA 1
ATOM 959 C C . ASN A 1 118 ? 7.639 -3.398 3.501 1.00 89.38 118 ASN A C 1
ATOM 961 O O . ASN A 1 118 ? 7.127 -3.607 4.601 1.00 89.38 118 ASN A O 1
ATOM 965 N N . GLN A 1 119 ? 8.431 -2.340 3.290 1.00 90.12 119 GLN A N 1
ATOM 966 C CA . GLN A 1 119 ? 8.711 -1.386 4.362 1.00 90.12 119 GLN A CA 1
ATOM 967 C C . GLN A 1 119 ? 7.471 -0.563 4.729 1.00 90.12 119 GLN A C 1
ATOM 969 O O . GLN A 1 119 ? 7.236 -0.314 5.913 1.00 90.12 119 GLN A O 1
ATOM 974 N N . ARG A 1 120 ? 6.649 -0.187 3.739 1.00 93.00 120 ARG A N 1
ATOM 975 C CA . ARG A 1 120 ? 5.348 0.460 3.971 1.00 93.00 120 ARG A CA 1
ATOM 976 C C . ARG A 1 120 ? 4.439 -0.456 4.778 1.00 93.00 120 ARG A C 1
ATOM 978 O O . ARG A 1 120 ? 3.974 -0.046 5.833 1.00 93.00 120 ARG A O 1
ATOM 985 N N . ASN A 1 121 ? 4.298 -1.714 4.362 1.00 95.69 121 ASN A N 1
ATOM 986 C CA . ASN A 1 121 ? 3.498 -2.712 5.068 1.00 95.69 121 ASN A CA 1
ATOM 987 C C . ASN A 1 121 ? 3.946 -2.858 6.523 1.00 95.69 121 ASN A C 1
ATOM 989 O O . ASN A 1 121 ? 3.128 -2.697 7.423 1.00 95.69 121 ASN A O 1
ATOM 993 N N . LYS A 1 122 ? 5.247 -3.060 6.771 1.00 95.44 122 LYS A N 1
ATOM 994 C CA . LYS A 1 122 ? 5.818 -3.149 8.128 1.00 95.44 122 LYS A CA 1
ATOM 995 C C . LYS A 1 122 ? 5.495 -1.917 8.978 1.00 95.44 122 LYS A C 1
ATOM 997 O O . LYS A 1 122 ? 5.159 -2.065 10.150 1.00 95.44 122 LYS A O 1
ATOM 1002 N N . ASN A 1 123 ? 5.564 -0.723 8.392 1.00 95.50 123 ASN A N 1
ATOM 1003 C CA . ASN A 1 123 ? 5.248 0.530 9.079 1.00 95.50 123 ASN A CA 1
ATOM 1004 C C . ASN A 1 123 ? 3.744 0.730 9.307 1.00 95.50 123 ASN A C 1
ATOM 1006 O O . ASN A 1 123 ? 3.362 1.408 10.257 1.00 95.50 123 ASN A O 1
ATOM 1010 N N . TRP A 1 124 ? 2.892 0.146 8.465 1.00 97.50 124 TRP A N 1
ATOM 1011 C CA . TRP A 1 124 ? 1.443 0.227 8.612 1.00 97.50 124 TRP A CA 1
ATOM 1012 C C . TRP A 1 124 ? 0.922 -0.663 9.733 1.00 97.50 124 TRP A C 1
ATOM 1014 O O . TRP A 1 124 ? -0.044 -0.276 10.380 1.00 97.50 124 TRP A O 1
ATOM 1024 N N . ILE A 1 125 ? 1.543 -1.819 10.001 1.00 97.94 125 ILE A N 1
ATOM 1025 C CA . ILE A 1 125 ? 1.034 -2.764 11.011 1.00 97.94 125 ILE A CA 1
ATOM 1026 C C . ILE A 1 125 ? 0.813 -2.104 12.380 1.00 97.94 125 ILE A C 1
ATOM 1028 O O . ILE A 1 125 ? -0.299 -2.223 12.884 1.00 97.94 125 ILE A O 1
ATOM 1032 N N . PRO A 1 126 ? 1.761 -1.350 12.972 1.00 97.12 126 PRO A N 1
ATOM 1033 C CA . PRO A 1 126 ? 1.510 -0.673 14.246 1.00 97.12 126 PRO A CA 1
ATOM 1034 C C . PRO A 1 126 ? 0.340 0.324 14.208 1.00 97.12 126 PRO A C 1
ATOM 1036 O O . PRO A 1 126 ? -0.428 0.403 15.167 1.00 97.12 126 PRO A O 1
ATOM 1039 N N . GLU A 1 127 ? 0.172 1.068 13.109 1.00 96.94 127 GLU A N 1
ATOM 1040 C CA . GLU A 1 127 ? -0.953 2.002 12.953 1.00 96.94 127 GLU A CA 1
ATOM 1041 C C . GLU A 1 127 ? -2.283 1.258 12.786 1.00 96.94 127 GLU A C 1
ATOM 1043 O O . GLU A 1 127 ? -3.293 1.661 13.363 1.00 96.94 127 GLU A O 1
ATOM 1048 N N . ILE A 1 128 ? -2.278 0.134 12.065 1.00 97.56 128 ILE A N 1
ATOM 1049 C CA . ILE A 1 128 ? -3.430 -0.760 11.940 1.00 97.56 128 ILE A CA 1
ATOM 1050 C C . ILE A 1 128 ? -3.811 -1.309 13.318 1.00 97.56 128 ILE A C 1
ATOM 1052 O O . ILE A 1 128 ? -4.960 -1.143 13.720 1.00 97.56 128 ILE A O 1
ATOM 1056 N N . GLU A 1 129 ? -2.867 -1.886 14.070 1.00 97.19 129 GLU A N 1
ATOM 1057 C CA . GLU A 1 129 ? -3.103 -2.439 15.414 1.00 97.19 129 GLU A CA 1
ATOM 1058 C C . GLU A 1 129 ? -3.718 -1.393 16.354 1.00 97.19 129 GLU A C 1
ATOM 1060 O O . GLU A 1 129 ? -4.708 -1.653 17.041 1.00 97.19 129 GLU A O 1
ATOM 1065 N N . LYS A 1 130 ? -3.186 -0.169 16.337 1.00 95.50 130 LYS A N 1
ATOM 1066 C CA . LYS A 1 130 ? -3.701 0.953 17.130 1.00 95.50 130 LYS A CA 1
ATOM 1067 C C . LYS A 1 130 ? -5.151 1.316 16.792 1.00 95.50 130 LYS A C 1
ATOM 1069 O O . LYS A 1 130 ? -5.903 1.690 17.691 1.00 95.50 130 LYS A O 1
ATOM 1074 N N . LEU A 1 131 ? -5.546 1.240 15.522 1.00 94.94 131 LEU A N 1
ATOM 1075 C CA . LEU A 1 131 ? -6.912 1.553 15.094 1.00 94.94 131 LEU A CA 1
ATOM 1076 C C . LEU A 1 131 ? -7.879 0.406 15.413 1.00 94.94 131 LEU A C 1
ATOM 1078 O O . LEU A 1 131 ? -8.906 0.635 16.054 1.00 94.94 131 LEU A O 1
ATOM 1082 N N . ILE A 1 132 ? -7.527 -0.830 15.045 1.00 95.38 132 ILE A N 1
ATOM 1083 C CA . ILE A 1 132 ? -8.416 -1.996 15.197 1.00 95.38 132 ILE A CA 1
ATOM 1084 C C . ILE A 1 132 ? -8.660 -2.374 16.663 1.00 95.38 132 ILE A C 1
ATOM 1086 O O . ILE A 1 132 ? -9.720 -2.903 16.987 1.00 95.38 132 ILE A O 1
ATOM 1090 N N . THR A 1 133 ? -7.710 -2.091 17.562 1.00 94.88 133 THR A N 1
ATOM 1091 C CA . THR A 1 133 ? -7.874 -2.328 19.010 1.00 94.88 133 THR A CA 1
ATOM 1092 C C . THR A 1 133 ? -8.797 -1.310 19.675 1.00 94.88 133 THR A C 1
ATOM 1094 O O . THR A 1 133 ? -9.370 -1.590 20.727 1.00 94.88 133 THR A O 1
ATOM 1097 N N . LYS A 1 134 ? -8.960 -0.133 19.066 1.00 94.50 134 LYS A N 1
ATOM 1098 C CA . LYS A 1 134 ? -9.799 0.947 19.584 1.00 94.50 134 LYS A CA 1
ATOM 1099 C C . LYS A 1 134 ? -11.236 0.843 19.082 1.00 94.50 134 LYS A C 1
ATOM 1101 O O . LYS A 1 134 ? -12.168 1.072 19.851 1.00 94.50 134 LYS A O 1
ATOM 1106 N N . GLU A 1 135 ? -11.425 0.539 17.801 1.00 93.25 135 GLU A N 1
ATOM 1107 C CA . GLU A 1 135 ? -12.744 0.500 17.173 1.00 93.25 135 GLU A CA 1
ATOM 1108 C C . GLU A 1 135 ? -12.781 -0.393 15.927 1.00 93.25 135 GLU A C 1
ATOM 1110 O O . GLU A 1 135 ? -11.762 -0.674 15.292 1.00 93.25 135 GLU A O 1
ATOM 1115 N N . LYS A 1 136 ? -13.991 -0.826 15.546 1.00 94.00 136 LYS A N 1
ATOM 1116 C CA . LYS A 1 136 ? -14.199 -1.555 14.289 1.00 94.00 136 LYS A CA 1
ATOM 1117 C C . LYS A 1 136 ? -13.758 -0.667 13.128 1.00 94.00 136 LYS A C 1
ATOM 1119 O O . LYS A 1 136 ? -14.361 0.375 12.886 1.00 94.00 136 LYS A O 1
ATOM 1124 N N . THR A 1 137 ? -12.726 -1.101 12.416 1.00 95.31 137 THR A N 1
ATOM 1125 C CA . THR A 1 137 ? -12.049 -0.291 11.402 1.00 95.31 137 THR A CA 1
ATOM 1126 C C . THR A 1 137 ? -12.166 -0.961 10.039 1.00 95.31 137 THR A C 1
ATOM 1128 O O . THR A 1 137 ? -11.869 -2.144 9.894 1.00 95.31 137 THR A O 1
ATOM 1131 N N . PHE A 1 138 ? -12.590 -0.195 9.035 1.00 95.12 138 PHE A N 1
ATOM 1132 C CA . PHE A 1 138 ? -12.467 -0.570 7.628 1.00 95.12 138 PHE A CA 1
ATOM 1133 C C . PHE A 1 138 ? -11.146 -0.017 7.088 1.00 95.12 138 PHE A C 1
ATOM 1135 O O . PHE A 1 138 ? -10.862 1.167 7.266 1.00 95.12 138 PHE A O 1
ATOM 1142 N N . ILE A 1 139 ? -10.343 -0.863 6.444 1.00 95.25 139 ILE A N 1
ATOM 1143 C CA . ILE A 1 139 ? -9.015 -0.507 5.935 1.00 95.25 139 ILE A CA 1
ATOM 1144 C C . ILE A 1 139 ? -9.003 -0.765 4.430 1.00 95.25 139 ILE A C 1
ATOM 1146 O O . ILE A 1 139 ? -9.175 -1.901 3.999 1.00 95.25 139 ILE A O 1
ATOM 1150 N N . ALA A 1 140 ? -8.800 0.290 3.643 1.00 94.50 140 ALA A N 1
ATOM 1151 C CA . ALA A 1 140 ? -8.655 0.210 2.193 1.00 94.50 140 ALA A CA 1
ATOM 1152 C C . ALA A 1 140 ? -7.183 0.401 1.812 1.00 94.50 140 ALA A C 1
ATOM 1154 O O . ALA A 1 140 ? -6.570 1.399 2.190 1.00 94.50 140 ALA A O 1
ATOM 1155 N N . VAL A 1 141 ? -6.624 -0.561 1.076 1.00 93.56 141 VAL A N 1
ATOM 1156 C CA . VAL A 1 141 ? -5.261 -0.532 0.528 1.00 93.56 141 VAL A CA 1
ATOM 1157 C C . VAL A 1 141 ? -5.262 -1.153 -0.867 1.00 93.56 141 VAL A C 1
ATOM 1159 O O . VAL A 1 141 ? -6.137 -1.955 -1.193 1.00 93.56 141 VAL A O 1
ATOM 1162 N N . GLY A 1 142 ? -4.273 -0.810 -1.694 1.00 90.56 142 GLY A N 1
ATOM 1163 C CA . GLY A 1 142 ? -4.092 -1.463 -2.992 1.00 90.56 142 GLY A CA 1
ATOM 1164 C C . GLY A 1 142 ? -3.795 -2.958 -2.836 1.00 90.56 142 GLY A C 1
ATOM 1165 O O . GLY A 1 142 ? -3.060 -3.351 -1.930 1.00 90.56 142 GLY A O 1
ATOM 1166 N N . ALA A 1 143 ? -4.323 -3.787 -3.738 1.00 90.56 143 ALA A N 1
ATOM 1167 C CA . ALA A 1 143 ? -4.229 -5.249 -3.649 1.00 90.56 143 ALA A CA 1
ATOM 1168 C C . ALA A 1 143 ? -2.786 -5.779 -3.571 1.00 90.56 143 ALA A C 1
ATOM 1170 O O . ALA A 1 143 ? -2.528 -6.761 -2.882 1.00 90.56 143 ALA A O 1
ATOM 1171 N N . GLY A 1 144 ? -1.830 -5.071 -4.179 1.00 88.88 144 GLY A N 1
ATOM 1172 C CA . GLY A 1 144 ? -0.405 -5.398 -4.092 1.00 88.88 144 GLY A CA 1
ATOM 1173 C C . GLY A 1 144 ? 0.195 -5.348 -2.681 1.00 88.88 144 GLY A C 1
ATOM 1174 O O . GLY A 1 144 ? 1.281 -5.868 -2.465 1.00 88.88 144 GLY A O 1
ATOM 1175 N N . HIS A 1 145 ? -0.496 -4.752 -1.706 1.00 92.81 145 HIS A N 1
ATOM 1176 C CA . HIS A 1 145 ? -0.068 -4.739 -0.305 1.00 92.81 145 HIS A CA 1
ATOM 1177 C C . HIS A 1 145 ? -0.464 -6.003 0.474 1.00 92.81 145 HIS A C 1
ATOM 1179 O O . HIS A 1 145 ? -0.017 -6.180 1.607 1.00 92.81 145 HIS A O 1
ATOM 1185 N N . LEU A 1 146 ? -1.325 -6.858 -0.080 1.00 93.69 146 LEU A N 1
ATOM 1186 C CA . LEU A 1 146 ? -1.930 -7.976 0.643 1.00 93.69 146 LEU A CA 1
ATOM 1187 C C . LEU A 1 146 ? -1.101 -9.275 0.634 1.00 93.69 146 LEU A C 1
ATOM 1189 O O . LEU A 1 146 ? -0.973 -9.854 1.718 1.00 93.69 146 LEU A O 1
ATOM 1193 N N . PRO A 1 147 ? -0.566 -9.755 -0.511 1.00 90.62 147 PRO A N 1
ATOM 1194 C CA . PRO A 1 147 ? 0.092 -11.060 -0.585 1.00 90.62 147 PRO A CA 1
ATOM 1195 C C . PRO A 1 147 ? 1.569 -11.027 -0.154 1.00 90.62 147 PRO A C 1
ATOM 1197 O O . PRO A 1 147 ? 2.177 -9.965 -0.025 1.00 90.62 147 PRO A O 1
ATOM 1200 N N . GLY A 1 148 ? 2.154 -12.216 0.023 1.00 88.75 148 GLY A N 1
ATOM 1201 C CA . GLY A 1 148 ? 3.578 -12.418 0.314 1.00 88.75 148 GLY A CA 1
ATOM 1202 C C . GLY A 1 148 ? 3.938 -12.411 1.805 1.00 88.75 148 GLY A C 1
ATOM 1203 O O . GLY A 1 148 ? 3.128 -12.053 2.657 1.00 88.75 148 GLY A O 1
ATOM 1204 N N . GLU A 1 149 ? 5.185 -12.790 2.114 1.00 90.00 149 GLU A N 1
ATOM 1205 C CA . GLU A 1 149 ? 5.721 -12.873 3.489 1.00 90.00 149 GLU A CA 1
ATOM 1206 C C . GLU A 1 149 ? 5.607 -11.539 4.244 1.00 90.00 149 GLU A C 1
ATOM 1208 O O . GLU A 1 149 ? 5.308 -11.494 5.437 1.00 90.00 149 GLU A O 1
ATOM 1213 N N . PHE A 1 150 ? 5.802 -10.432 3.526 1.00 91.69 150 PHE A N 1
ATOM 1214 C CA . PHE A 1 150 ? 5.680 -9.075 4.055 1.00 91.69 150 PHE A CA 1
ATOM 1215 C C . PHE A 1 150 ? 4.370 -8.387 3.646 1.00 91.69 150 PHE A C 1
ATOM 1217 O O . PHE A 1 150 ? 4.241 -7.169 3.792 1.00 91.69 150 PHE A O 1
ATOM 1224 N N . GLY A 1 151 ? 3.402 -9.146 3.133 1.00 93.44 151 GLY A N 1
ATOM 1225 C CA . GLY A 1 151 ? 2.046 -8.676 2.881 1.00 93.44 151 GLY A CA 1
ATOM 1226 C C . GLY A 1 151 ? 1.311 -8.379 4.184 1.00 93.44 151 GLY A C 1
ATOM 1227 O O . GLY A 1 151 ? 1.565 -8.997 5.219 1.00 93.44 151 GLY A O 1
ATOM 1228 N N . VAL A 1 152 ? 0.369 -7.435 4.153 1.00 96.75 152 VAL A N 1
ATOM 1229 C CA . VAL A 1 152 ? -0.406 -7.034 5.342 1.00 96.75 152 VAL A CA 1
ATOM 1230 C C . VAL A 1 152 ? -1.126 -8.230 5.977 1.00 96.75 152 VAL A C 1
ATOM 1232 O O . VAL A 1 152 ? -1.189 -8.312 7.202 1.00 96.75 152 VAL A O 1
ATOM 1235 N N . ILE A 1 153 ? -1.619 -9.179 5.172 1.00 96.25 153 ILE A N 1
ATOM 1236 C CA . ILE A 1 153 ? -2.290 -10.391 5.668 1.00 96.25 153 ILE A CA 1
ATOM 1237 C C . ILE A 1 153 ? -1.343 -11.210 6.548 1.00 96.25 153 ILE A C 1
ATOM 1239 O O . ILE A 1 153 ? -1.691 -11.550 7.679 1.00 96.25 153 ILE A O 1
ATOM 1243 N N . GLU A 1 154 ? -0.148 -11.512 6.042 1.00 96.81 154 GLU A N 1
ATOM 1244 C CA . GLU A 1 154 ? 0.801 -12.379 6.738 1.00 96.81 154 GLU A CA 1
ATOM 1245 C C . GLU A 1 154 ? 1.412 -11.681 7.952 1.00 96.81 154 GLU A C 1
ATOM 1247 O O . GLU A 1 154 ? 1.520 -12.256 9.034 1.00 96.81 154 GLU A O 1
ATOM 1252 N N . LEU A 1 155 ? 1.709 -10.389 7.827 1.00 97.88 155 LEU A N 1
ATOM 1253 C CA . LEU A 1 155 ? 2.192 -9.596 8.949 1.00 97.88 155 LEU A CA 1
ATOM 1254 C C . LEU A 1 155 ? 1.171 -9.509 10.098 1.00 97.88 155 LEU A C 1
ATOM 1256 O O . LEU A 1 155 ? 1.571 -9.557 11.260 1.00 97.88 155 LEU A O 1
ATOM 1260 N N . LEU A 1 156 ? -0.132 -9.415 9.807 1.00 98.19 156 LEU A N 1
ATOM 1261 C CA . LEU A 1 156 ? -1.178 -9.466 10.836 1.00 98.19 156 LEU A CA 1
ATOM 1262 C C . LEU A 1 156 ? -1.311 -10.868 11.449 1.00 98.19 156 LEU A C 1
ATOM 1264 O O . LEU A 1 156 ? -1.440 -10.993 12.667 1.00 98.19 156 LEU A O 1
ATOM 1268 N N . ARG A 1 157 ? -1.218 -11.936 10.649 1.00 98.00 157 ARG A N 1
ATOM 1269 C CA . ARG A 1 157 ? -1.212 -13.315 11.172 1.00 98.00 157 ARG A CA 1
ATOM 1270 C C . ARG A 1 157 ? -0.039 -13.565 12.116 1.00 98.00 157 ARG A C 1
ATOM 1272 O O . ARG A 1 157 ? -0.239 -14.094 13.206 1.00 98.00 157 ARG A O 1
ATOM 1279 N N . ASN A 1 158 ? 1.149 -13.073 11.770 1.00 97.88 158 ASN A N 1
ATOM 1280 C CA . ASN A 1 158 ? 2.345 -13.133 12.617 1.00 97.88 158 ASN A CA 1
ATOM 1281 C C . ASN A 1 158 ? 2.203 -12.364 13.941 1.00 97.88 158 ASN A C 1
ATOM 1283 O O . ASN A 1 158 ? 2.910 -12.647 14.908 1.00 97.88 158 ASN A O 1
ATOM 1287 N N . LYS A 1 159 ? 1.270 -11.410 14.013 1.00 97.25 159 LYS A N 1
ATOM 1288 C CA . LYS A 1 159 ? 0.891 -10.705 15.247 1.00 97.25 159 LYS A CA 1
ATOM 1289 C C . LYS A 1 159 ? -0.176 -11.435 16.070 1.00 97.25 159 LYS A C 1
ATOM 1291 O O . LYS A 1 159 ? -0.526 -10.968 17.149 1.00 97.25 159 LYS A O 1
ATOM 1296 N N . GLY A 1 160 ? -0.671 -12.577 15.594 1.00 97.38 160 GLY A N 1
ATOM 1297 C CA . GLY A 1 160 ? -1.685 -13.389 16.267 1.00 97.38 160 GLY A CA 1
ATOM 1298 C C . GLY A 1 160 ? -3.127 -13.057 15.878 1.00 97.38 160 GLY A C 1
ATOM 1299 O O . GLY A 1 160 ? -4.049 -13.581 16.502 1.00 97.38 160 GLY A O 1
ATOM 1300 N N . TYR A 1 161 ? -3.354 -12.214 14.863 1.00 97.38 161 TYR A N 1
ATOM 1301 C CA . TYR A 1 161 ? -4.706 -11.945 14.368 1.00 97.38 161 TYR A CA 1
ATOM 1302 C C . TYR A 1 161 ? -5.193 -13.068 13.447 1.00 97.38 161 TYR A C 1
ATOM 1304 O O . TYR A 1 161 ? -4.457 -13.573 12.599 1.00 97.38 161 TYR A O 1
ATOM 1312 N N . SER A 1 162 ? -6.475 -13.419 13.570 1.00 96.69 162 SER A N 1
ATOM 1313 C CA . SER A 1 162 ? -7.161 -14.253 12.578 1.00 96.69 162 SER A CA 1
ATOM 1314 C C . SER A 1 162 ? -7.567 -13.384 11.391 1.00 96.69 162 SER A C 1
ATOM 1316 O O . SER A 1 162 ? -8.261 -12.383 11.563 1.00 96.69 162 SER A O 1
ATOM 1318 N N . VAL A 1 163 ? -7.111 -13.756 10.194 1.00 95.81 163 VAL A N 1
ATOM 1319 C CA . VAL A 1 163 ? -7.402 -13.037 8.947 1.00 95.81 163 VAL A CA 1
ATOM 1320 C C . VAL A 1 163 ? -8.081 -13.995 7.980 1.00 95.81 163 VAL A C 1
ATOM 1322 O O . VAL A 1 163 ? -7.449 -14.934 7.480 1.00 95.81 163 VAL A O 1
ATOM 1325 N N . GLU A 1 164 ? -9.359 -13.732 7.728 1.00 94.56 164 GLU A N 1
ATOM 1326 C CA . GLU A 1 164 ? -10.255 -14.549 6.913 1.00 94.56 164 GLU A CA 1
ATOM 1327 C C . GLU A 1 164 ? -10.750 -13.740 5.714 1.00 94.56 164 GLU A C 1
ATOM 1329 O O . GLU A 1 164 ? -10.981 -12.532 5.818 1.00 94.56 164 GLU A O 1
ATOM 1334 N N . SER A 1 165 ? -10.913 -14.403 4.569 1.00 90.94 165 SER A N 1
ATOM 1335 C CA . SER A 1 165 ? -11.611 -13.793 3.444 1.00 90.94 165 SER A CA 1
ATOM 1336 C C . SER A 1 165 ? -13.104 -13.718 3.746 1.00 90.94 165 SER A C 1
ATOM 1338 O O . SER A 1 165 ? -13.697 -14.637 4.311 1.00 90.94 165 SER A O 1
ATOM 1340 N N . VAL A 1 166 ? -13.715 -12.609 3.348 1.00 86.38 166 VAL A N 1
ATOM 1341 C CA . VAL A 1 166 ? -15.166 -12.432 3.377 1.00 86.38 166 VAL A CA 1
ATOM 1342 C C . VAL A 1 166 ? -15.699 -12.627 1.960 1.00 86.38 166 VAL A C 1
ATOM 1344 O O . VAL A 1 166 ? -15.067 -12.176 1.007 1.00 86.38 166 VAL A O 1
ATOM 1347 N N . LYS A 1 167 ? -16.818 -13.340 1.829 1.00 65.88 167 LYS A N 1
ATOM 1348 C CA . LYS A 1 167 ? -17.542 -13.543 0.566 1.00 65.88 167 LYS A CA 1
ATOM 1349 C C . LYS A 1 167 ? -18.836 -12.747 0.567 1.00 65.88 167 LYS A C 1
ATOM 1351 O O . LYS A 1 167 ? -19.433 -12.629 1.662 1.00 65.88 167 LYS A O 1
#

Secondary structure (DSSP, 8-state):
--HHHHHHHTTS-HHHHHHHHHHHHH-S---HHHHHHHHHHHHT-----SS-HHHHHHHHTTS-HHHHHHHHHHHTT--THHHHHHHHHHHTT-HHHHHHHHHTSTT--HHHHHHHHHHHHHHHHHHHHHHHTTS-------GGGSSSTTSHHHHHHHTT-------

Foldseek 3Di:
DPPVVVVVVVPDQLQVVLVVVVCVVVDDDDDPVNVVVVVCVVVVNDDDDLDDPVVLVVLVVVQDSVLSNVVNVVSVPDDCVLVVQLVVCVVVVNLVSNLVSVCPDPNDDVVNLCCNQLVSLVSSQVVVCVVVVVDPDDDDDPSSQADDCSRNVNVVVVVVDDDDDDD